Protein AF-O06716-F1 (afdb_monomer_lite)

Sequence (72 aa):
MPAIVGPIAINSISGGVVNFGDSFYLSPKSSSKSALGSGAGNTGDFLLLNNAVNATNYIDPDVNDQDMVGNG

Radius of gyration: 20.01 Å; chains: 1; bounding box: 43×40×39 Å

Foldseek 3Di:
DDFDDDDDDDPDDPFADDDGDDDPDGDTDDDDDDFAWQPPDDDDPDDDGDGDDIDRDDDDPDPDDRDPPDDD

pLDDT: mean 86.41, std 7.11, range [55.5, 94.5]

InterPro domains:
  IPR019618 Spore germination protein GerPA/GerPF [PF10676] (1-71)
  IPR019618 Spore germination protein GerPA/GerPF [PTHR37808] (1-71)

Structure (mmCIF, N/CA/C/O backbone):
data_AF-O06716-F1
#
_entry.id   AF-O06716-F1
#
loop_
_atom_site.group_PDB
_atom_site.id
_atom_site.type_symbol
_atom_site.label_atom_id
_atom_site.label_alt_id
_atom_site.label_comp_id
_atom_site.label_asym_id
_atom_site.label_entity_id
_atom_site.label_seq_id
_atom_site.pdbx_PDB_ins_code
_atom_site.Cartn_x
_atom_site.Cartn_y
_atom_site.Cartn_z
_atom_site.occupancy
_atom_site.B_iso_or_equiv
_atom_site.auth_seq_id
_atom_site.auth_comp_id
_atom_site.auth_asym_id
_atom_site.auth_atom_id
_atom_site.pdbx_PDB_model_num
ATOM 1 N N . MET A 1 1 ? -18.582 -8.023 22.631 1.00 71.06 1 MET A N 1
ATOM 2 C CA . MET A 1 1 ? -19.364 -6.964 23.282 1.00 71.06 1 MET A CA 1
ATOM 3 C C . MET A 1 1 ? -19.876 -6.048 22.185 1.00 71.06 1 MET A C 1
ATOM 5 O O . MET A 1 1 ? -19.109 -5.722 21.280 1.00 71.06 1 MET A O 1
ATOM 9 N N . PRO A 1 2 ? -21.168 -5.695 22.187 1.00 80.06 2 PRO A N 1
ATOM 10 C CA . PRO A 1 2 ? -21.690 -4.714 21.244 1.00 80.06 2 PRO A CA 1
ATOM 11 C C . PRO A 1 2 ? -21.040 -3.349 21.492 1.00 80.06 2 PRO A C 1
ATOM 13 O O . PRO A 1 2 ? -20.956 -2.915 22.640 1.00 80.06 2 PRO A O 1
ATOM 16 N N . ALA A 1 3 ? -20.623 -2.660 20.430 1.00 85.31 3 ALA A N 1
ATOM 17 C CA . ALA A 1 3 ? -20.349 -1.230 20.491 1.00 85.31 3 ALA A CA 1
ATOM 18 C C . ALA A 1 3 ? -21.577 -0.462 20.004 1.00 85.31 3 ALA A C 1
ATOM 20 O O . ALA A 1 3 ? -22.069 -0.699 18.903 1.00 85.31 3 ALA A O 1
ATOM 21 N N . ILE A 1 4 ? -22.052 0.477 20.818 1.00 90.25 4 ILE A N 1
ATOM 22 C CA . ILE A 1 4 ? -22.962 1.529 20.368 1.00 90.25 4 ILE A CA 1
ATOM 23 C C . ILE A 1 4 ? -22.074 2.700 19.971 1.00 90.25 4 ILE A C 1
ATOM 25 O O . ILE A 1 4 ? -21.388 3.269 20.818 1.00 90.25 4 ILE A O 1
ATOM 29 N N . VAL A 1 5 ? -22.072 3.047 18.689 1.00 86.19 5 VAL A N 1
ATOM 30 C CA . VAL A 1 5 ? -21.310 4.188 18.179 1.00 86.19 5 VAL A CA 1
ATOM 31 C C . VAL A 1 5 ? -22.291 5.227 17.659 1.00 86.19 5 VAL A C 1
ATOM 33 O O . VAL A 1 5 ? -23.216 4.897 16.918 1.00 86.19 5 VAL A O 1
ATOM 36 N N . GLY A 1 6 ? -22.113 6.472 18.104 1.00 93.25 6 GLY A N 1
ATOM 37 C CA . GLY A 1 6 ? -22.865 7.628 17.617 1.00 93.25 6 GLY A CA 1
ATOM 38 C C . GLY A 1 6 ? -22.469 8.028 16.187 1.00 93.25 6 GLY A C 1
ATOM 39 O O . GLY A 1 6 ? -21.797 7.264 15.493 1.00 93.25 6 GLY A O 1
ATOM 40 N N . PRO A 1 7 ? -22.857 9.228 15.720 1.00 93.62 7 PRO A N 1
ATOM 41 C CA . PRO A 1 7 ? -22.464 9.692 14.397 1.00 93.62 7 PRO A CA 1
ATOM 42 C C . PRO A 1 7 ? -20.943 9.861 14.331 1.00 93.62 7 PRO A C 1
ATOM 44 O O . PRO A 1 7 ? -20.353 10.610 15.108 1.00 93.62 7 PRO A O 1
ATOM 47 N N . ILE A 1 8 ? -20.315 9.172 13.383 1.00 93.19 8 ILE A N 1
ATOM 48 C CA . ILE A 1 8 ? -18.889 9.287 13.087 1.00 93.19 8 ILE A CA 1
ATOM 49 C C . ILE A 1 8 ? -18.710 9.682 11.624 1.00 93.19 8 ILE A C 1
ATOM 51 O O . ILE A 1 8 ? -19.432 9.205 10.750 1.00 93.19 8 ILE A O 1
ATOM 55 N N . ALA A 1 9 ? -17.729 10.538 11.359 1.00 94.31 9 ALA A N 1
ATOM 56 C CA . ALA A 1 9 ? -17.270 10.842 10.014 1.00 94.31 9 ALA A CA 1
ATOM 57 C C . ALA A 1 9 ? -15.784 10.504 9.936 1.00 94.31 9 ALA A C 1
ATOM 59 O O . ALA A 1 9 ? -14.964 11.088 10.644 1.00 94.31 9 ALA A O 1
ATOM 60 N N . ILE A 1 10 ? -15.448 9.534 9.093 1.00 93.81 10 ILE A N 1
ATOM 61 C CA . ILE A 1 10 ? -14.066 9.185 8.790 1.00 93.81 10 ILE A CA 1
ATOM 62 C C . ILE A 1 10 ? -13.751 9.796 7.431 1.00 93.81 10 ILE A C 1
ATOM 64 O O . ILE A 1 10 ? -14.313 9.378 6.423 1.00 93.81 10 ILE A O 1
ATOM 68 N N . ASN A 1 11 ? -12.865 10.788 7.409 1.00 94.50 11 ASN A N 1
ATOM 69 C CA . ASN A 1 11 ? -12.530 11.498 6.173 1.00 94.50 11 ASN A CA 1
ATOM 70 C C . ASN A 1 11 ? -11.522 10.726 5.314 1.00 94.50 11 ASN A C 1
ATOM 72 O O . ASN A 1 11 ? -11.610 10.751 4.090 1.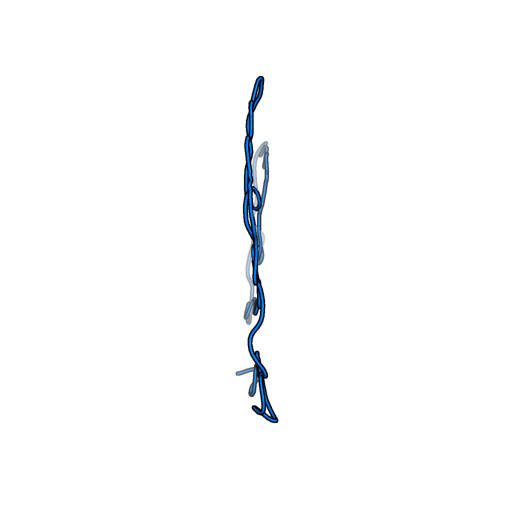00 94.50 11 ASN A O 1
ATOM 76 N N . SER A 1 12 ? -10.576 10.024 5.937 1.00 93.75 12 SER A N 1
ATOM 77 C CA . SER A 1 12 ? -9.687 9.095 5.244 1.00 93.75 12 SER A CA 1
ATOM 78 C C . SER A 1 12 ? -9.024 8.128 6.221 1.00 93.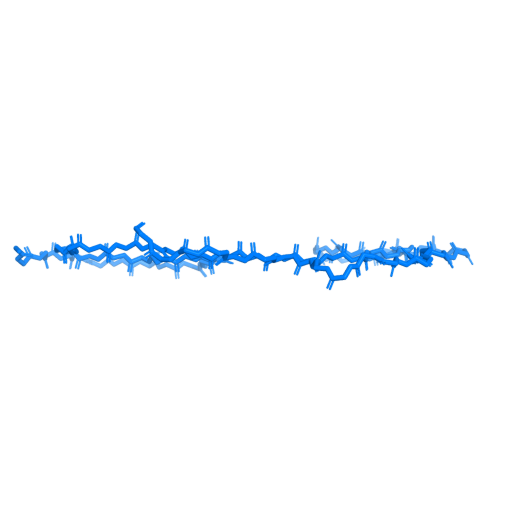75 12 SER A C 1
ATOM 80 O O . SER A 1 12 ? -8.814 8.438 7.394 1.00 93.75 12 SER A O 1
ATOM 82 N N . ILE A 1 13 ? -8.691 6.945 5.708 1.00 91.06 13 ILE A N 1
ATOM 83 C CA . ILE A 1 13 ? -7.808 5.963 6.335 1.00 91.06 13 ILE A CA 1
ATOM 84 C C . ILE A 1 13 ? -6.825 5.557 5.241 1.00 91.06 13 ILE A C 1
ATOM 86 O O . ILE A 1 13 ? -7.239 5.043 4.205 1.00 91.06 13 ILE A O 1
ATOM 90 N N . SER A 1 14 ? -5.534 5.801 5.440 1.00 87.56 14 SER A N 1
ATOM 91 C CA . SER A 1 14 ? -4.495 5.433 4.468 1.00 87.56 14 SER A CA 1
ATOM 92 C C . SER A 1 14 ? -4.032 3.974 4.592 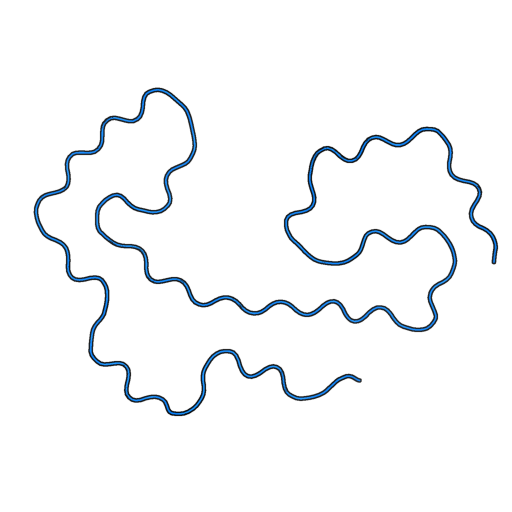1.00 87.56 14 SER A C 1
ATOM 94 O O . SER A 1 14 ? -3.238 3.515 3.776 1.00 87.56 14 SER A O 1
ATOM 96 N N . GLY A 1 15 ? -4.535 3.233 5.583 1.00 87.88 15 GLY A N 1
ATOM 97 C CA . GLY A 1 15 ? -4.274 1.809 5.775 1.00 87.88 15 GLY A CA 1
ATOM 98 C C . GLY A 1 15 ? -4.792 1.284 7.116 1.00 87.88 15 GLY A C 1
ATOM 99 O O . GLY A 1 15 ? -5.121 2.052 8.019 1.00 87.88 15 GLY A O 1
ATOM 100 N N . GLY A 1 16 ? -4.839 -0.041 7.252 1.00 92.44 16 GLY A N 1
ATOM 101 C CA . GLY A 1 16 ? -5.256 -0.711 8.483 1.00 92.44 16 GLY A CA 1
ATOM 102 C C . GLY A 1 16 ? -6.770 -0.849 8.649 1.00 92.44 16 GLY A C 1
ATOM 103 O O . GLY A 1 16 ? -7.520 -0.831 7.675 1.00 92.44 16 GLY A O 1
ATOM 104 N N . VAL A 1 17 ? -7.213 -1.062 9.890 1.00 92.44 17 VAL A N 1
ATOM 105 C CA . VAL A 1 17 ? -8.614 -1.359 10.220 1.00 92.44 17 VAL A CA 1
ATOM 106 C C . VAL A 1 17 ? -9.153 -0.316 11.186 1.00 92.44 17 VAL A C 1
ATOM 108 O O . VAL A 1 17 ? -8.546 -0.053 12.222 1.00 92.44 17 VAL A O 1
ATOM 111 N N . VAL A 1 18 ? -10.337 0.213 10.882 1.00 93.62 18 VAL A N 1
ATOM 112 C CA . VAL A 1 18 ? -11.170 0.895 11.872 1.00 93.62 18 VAL A CA 1
ATOM 113 C C . VAL A 1 18 ? -12.217 -0.094 12.353 1.00 93.62 18 VAL A C 1
ATOM 115 O O . VAL A 1 18 ? -13.088 -0.512 11.594 1.00 93.62 18 VAL A O 1
ATOM 118 N N . ASN A 1 19 ? -12.097 -0.490 13.614 1.00 92.19 19 ASN A N 1
ATOM 119 C CA . ASN A 1 19 ? -12.996 -1.440 14.244 1.00 92.19 19 ASN A CA 1
ATOM 120 C C . ASN A 1 19 ? -13.801 -0.756 15.349 1.00 92.19 19 ASN A C 1
ATOM 122 O O . ASN A 1 19 ? -13.246 -0.040 16.182 1.00 92.19 19 ASN A O 1
ATOM 126 N N . PHE A 1 20 ? -15.098 -1.046 15.377 1.00 92.56 20 PHE A N 1
ATOM 127 C CA . PHE A 1 20 ? -16.005 -0.630 16.433 1.00 92.56 20 PHE A CA 1
ATOM 128 C C . PHE A 1 20 ? -16.684 -1.860 17.025 1.00 92.56 20 PHE A C 1
ATOM 130 O O . PHE A 1 20 ? -17.426 -2.558 16.339 1.00 92.56 20 PHE A O 1
ATOM 137 N N . GLY A 1 21 ? -16.452 -2.099 18.312 1.00 92.69 21 GLY A N 1
ATOM 138 C CA . GLY A 1 21 ? -16.875 -3.323 18.990 1.00 92.69 21 GLY A CA 1
ATOM 139 C C . GLY A 1 21 ? -15.708 -4.270 19.198 1.00 92.69 21 GLY A C 1
ATOM 140 O O . GLY A 1 21 ? -14.549 -3.916 18.976 1.00 92.69 21 GLY A O 1
ATOM 141 N N . ASP A 1 22 ? -16.008 -5.469 19.672 1.00 90.56 22 ASP A N 1
ATOM 142 C CA . ASP A 1 22 ? -14.950 -6.412 20.012 1.00 90.56 22 ASP A CA 1
ATOM 143 C C . ASP A 1 22 ? -14.324 -7.018 18.764 1.00 90.56 22 ASP A C 1
ATOM 145 O O . ASP A 1 22 ? -15.001 -7.374 17.801 1.00 90.56 22 ASP A O 1
ATOM 149 N N . SER A 1 23 ? -13.016 -7.214 18.841 1.00 88.06 23 SER A N 1
ATOM 150 C CA . SER A 1 23 ? -12.266 -8.003 17.880 1.00 88.06 23 SER A CA 1
ATOM 151 C C . SER A 1 23 ? -11.433 -9.029 18.635 1.00 88.06 23 SER A C 1
ATOM 153 O O . SER A 1 23 ? -10.897 -8.734 19.701 1.00 88.06 23 SER A O 1
ATOM 155 N N . PHE A 1 24 ? -11.377 -10.252 18.108 1.00 85.94 24 PHE A N 1
ATOM 156 C CA . PHE A 1 24 ? -10.572 -11.326 18.692 1.00 85.94 24 PHE A CA 1
ATOM 157 C C . PHE A 1 24 ? -9.102 -11.188 18.282 1.00 85.94 24 PHE A C 1
ATOM 159 O O . PHE A 1 24 ? -8.225 -11.225 19.136 1.00 85.94 24 PHE A O 1
ATOM 166 N N . TYR A 1 25 ? -8.856 -10.926 16.995 1.00 86.50 25 TYR A N 1
ATOM 167 C CA . TYR A 1 25 ? -7.563 -10.503 16.465 1.00 86.50 25 TYR A CA 1
ATOM 168 C C . TYR A 1 25 ? -7.772 -9.526 15.308 1.00 86.50 25 TYR A C 1
ATOM 170 O O . TYR A 1 25 ? -8.581 -9.773 14.413 1.00 86.50 25 TYR A O 1
ATOM 178 N N . LEU A 1 26 ? -7.014 -8.431 15.319 1.00 88.81 26 LEU A N 1
ATOM 179 C CA . LEU A 1 26 ? -6.848 -7.522 14.191 1.00 88.81 26 LEU A CA 1
ATOM 180 C C . LEU A 1 26 ? -5.354 -7.396 13.932 1.00 88.81 26 LEU A C 1
ATOM 182 O O . LEU A 1 26 ? -4.652 -6.731 14.687 1.00 88.81 26 LEU A O 1
ATOM 186 N N . SER A 1 27 ? -4.884 -8.002 12.850 1.00 89.69 27 SER A N 1
ATOM 187 C CA . SER A 1 27 ? -3.479 -7.921 12.452 1.00 89.69 27 SER A CA 1
ATOM 188 C C . SER A 1 27 ? -3.393 -7.241 11.086 1.00 89.69 27 SER A C 1
ATOM 190 O O . SER A 1 27 ? -3.105 -7.918 10.096 1.00 89.69 27 SER A O 1
ATOM 192 N N . PRO A 1 28 ? -3.722 -5.933 10.970 1.00 87.50 28 PRO A N 1
ATOM 193 C CA . PRO A 1 28 ? -3.537 -5.236 9.711 1.00 87.50 28 PRO A CA 1
ATOM 194 C C . PRO A 1 28 ? -2.058 -5.273 9.354 1.00 87.50 28 PRO A C 1
ATOM 196 O O . PRO A 1 28 ? -1.196 -4.897 10.146 1.00 87.50 28 PRO A O 1
ATOM 199 N N . LYS A 1 29 ? -1.779 -5.725 8.142 1.00 86.50 29 LYS A N 1
ATOM 200 C CA . LYS A 1 29 ? -0.440 -5.717 7.587 1.00 86.50 29 LYS A CA 1
ATOM 201 C C . LYS A 1 29 ? -0.408 -4.801 6.384 1.00 86.50 29 LYS A C 1
ATOM 203 O O . LYS A 1 29 ? -1.338 -4.793 5.578 1.00 86.50 29 LYS A O 1
ATOM 208 N N . SER A 1 30 ? 0.686 -4.080 6.241 1.00 88.75 30 SER A N 1
ATOM 209 C CA . SER A 1 30 ? 0.964 -3.293 5.055 1.00 88.75 30 SER A CA 1
ATOM 210 C C . SER A 1 30 ? 2.444 -3.378 4.769 1.00 88.75 30 SER A C 1
ATOM 212 O O . SER A 1 30 ? 3.262 -3.196 5.669 1.00 88.75 30 SER A O 1
ATOM 214 N N . SER A 1 31 ? 2.768 -3.600 3.509 1.00 89.06 31 SER A N 1
ATOM 215 C CA . SER A 1 31 ? 4.116 -3.449 3.005 1.00 89.06 31 SER A CA 1
ATOM 216 C C . SER A 1 31 ? 4.047 -2.611 1.744 1.00 89.06 31 SER A C 1
ATOM 218 O O . SER A 1 31 ? 3.083 -2.707 0.982 1.00 89.06 31 SER A O 1
ATOM 220 N N . SER A 1 32 ? 5.034 -1.752 1.545 1.00 88.00 32 SER A N 1
ATOM 221 C CA . SER A 1 32 ? 5.089 -0.877 0.383 1.00 88.00 32 SER A CA 1
ATOM 222 C C . SER A 1 32 ? 6.536 -0.671 -0.026 1.00 88.00 32 SER A C 1
ATOM 224 O O . SER A 1 32 ? 7.336 -0.192 0.778 1.00 88.00 32 SER A O 1
ATOM 226 N N . LYS A 1 33 ? 6.842 -0.973 -1.287 1.00 87.81 33 LYS A N 1
ATOM 227 C CA . LYS A 1 33 ? 8.023 -0.464 -1.987 1.00 87.81 33 LYS A CA 1
ATOM 228 C C . LYS A 1 33 ? 7.613 0.768 -2.768 1.00 87.81 33 LYS A C 1
ATOM 230 O O . LYS A 1 33 ? 6.573 0.760 -3.424 1.00 87.81 33 LYS A O 1
ATOM 235 N N . SER A 1 34 ? 8.432 1.806 -2.748 1.00 87.31 34 SER A N 1
ATOM 236 C CA . SER A 1 34 ? 8.256 2.934 -3.651 1.00 87.31 34 SER A CA 1
ATOM 237 C C . SER A 1 34 ? 9.615 3.422 -4.108 1.00 87.31 34 SER A C 1
ATOM 239 O O . SER A 1 34 ? 10.506 3.637 -3.289 1.00 87.31 34 SER A O 1
ATOM 241 N N . ALA A 1 35 ? 9.756 3.604 -5.414 1.00 85.50 35 ALA A N 1
ATOM 242 C CA . ALA A 1 35 ? 10.893 4.276 -6.011 1.00 85.50 35 ALA A CA 1
ATOM 243 C C . ALA A 1 35 ? 10.376 5.525 -6.717 1.00 85.50 35 ALA A C 1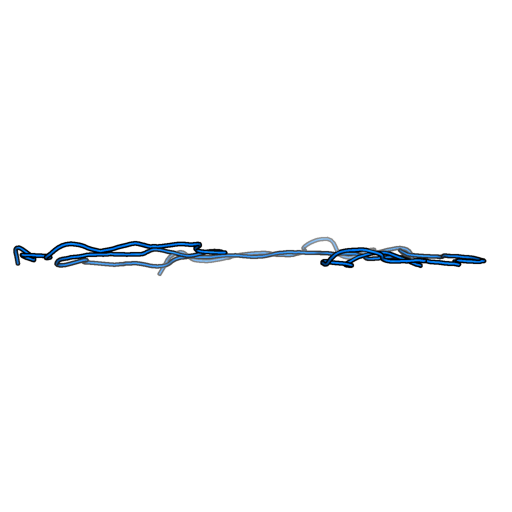
ATOM 245 O O . ALA A 1 35 ? 9.675 5.454 -7.728 1.00 85.50 35 ALA A O 1
ATOM 246 N N . LEU A 1 36 ? 10.685 6.680 -6.140 1.00 88.06 36 LEU A N 1
ATOM 247 C CA . LEU A 1 36 ? 10.239 7.972 -6.636 1.00 88.06 36 LEU A CA 1
ATOM 248 C C . LEU A 1 36 ? 11.410 8.693 -7.287 1.00 88.06 36 LEU A C 1
ATOM 250 O O . LEU A 1 36 ? 12.506 8.758 -6.736 1.00 88.06 36 LEU A O 1
ATOM 254 N N . GLY A 1 37 ? 11.162 9.215 -8.482 1.00 90.12 37 GLY A N 1
ATOM 255 C CA . GLY A 1 37 ? 12.157 9.936 -9.259 1.00 90.12 37 GLY A CA 1
ATOM 256 C C . GLY A 1 37 ? 12.073 11.434 -9.148 1.00 90.12 37 GLY A C 1
ATOM 257 O O . GLY A 1 37 ? 11.308 11.988 -8.362 1.00 90.12 37 GLY A O 1
ATOM 258 N N . SER A 1 38 ? 12.863 12.086 -9.994 1.00 89.44 38 SER A N 1
ATOM 259 C CA . SER A 1 38 ? 12.847 13.532 -10.146 1.00 89.44 38 SER A CA 1
ATOM 260 C C . SER A 1 38 ? 11.418 14.014 -10.414 1.00 89.44 38 SER A C 1
ATOM 262 O O . SER A 1 38 ? 10.799 13.659 -11.418 1.00 89.44 38 SER A O 1
ATOM 264 N N . GLY A 1 39 ? 10.884 14.780 -9.465 1.00 88.31 39 GLY A N 1
ATOM 265 C CA . GLY A 1 39 ? 9.540 15.340 -9.519 1.00 88.31 39 GLY A CA 1
ATOM 266 C C . GLY A 1 39 ? 8.404 14.456 -9.018 1.00 88.31 39 GLY A C 1
ATOM 267 O O . GLY A 1 39 ? 7.245 14.791 -9.250 1.00 88.31 39 GLY A O 1
ATOM 268 N N . ALA A 1 40 ? 8.688 13.347 -8.342 1.00 90.44 40 ALA A N 1
ATOM 269 C CA . ALA A 1 40 ? 7.655 12.433 -7.868 1.00 90.44 40 ALA A CA 1
ATOM 270 C C . ALA A 1 40 ? 7.294 12.650 -6.384 1.00 90.44 40 ALA A C 1
ATOM 272 O O . ALA A 1 40 ? 8.052 13.245 -5.623 1.00 90.44 40 ALA A O 1
ATOM 273 N N . GLY A 1 41 ? 6.114 12.164 -5.980 1.00 89.88 41 GLY A N 1
ATOM 274 C CA . GLY A 1 41 ? 5.623 12.217 -4.593 1.00 89.88 41 GLY A CA 1
ATOM 275 C C . GLY A 1 41 ? 4.936 13.520 -4.176 1.00 89.88 41 GLY A C 1
ATOM 276 O O . GLY A 1 41 ? 4.722 13.739 -2.989 1.00 89.88 41 GLY A O 1
ATOM 277 N N . ASN A 1 42 ? 4.598 14.396 -5.118 1.00 91.31 42 ASN A N 1
ATOM 278 C CA . ASN A 1 42 ? 4.061 15.705 -4.776 1.00 91.31 42 ASN A CA 1
ATOM 279 C C . ASN A 1 42 ? 2.540 15.693 -4.611 1.00 91.31 42 ASN A C 1
ATOM 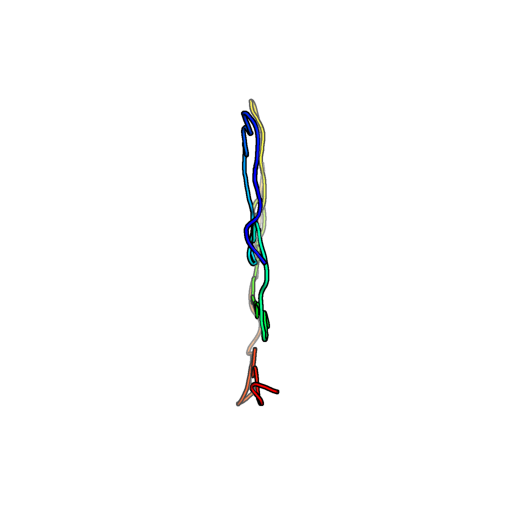281 O O . ASN A 1 42 ? 1.820 15.115 -5.423 1.00 91.31 42 ASN A O 1
ATOM 285 N N . THR A 1 43 ? 2.061 16.390 -3.585 1.00 91.88 43 THR A N 1
ATOM 286 C CA . THR A 1 43 ? 0.638 16.580 -3.289 1.00 91.88 43 THR A CA 1
ATOM 287 C C . THR A 1 43 ? 0.377 18.035 -2.921 1.00 91.88 43 THR A C 1
ATOM 289 O O . THR A 1 43 ? 1.114 18.599 -2.113 1.00 91.88 43 THR A O 1
ATOM 292 N N . GLY A 1 44 ? -0.681 18.624 -3.472 1.00 94.19 44 GLY A N 1
ATOM 293 C CA . GLY A 1 44 ? -1.075 20.018 -3.255 1.00 94.19 44 GLY A CA 1
ATOM 294 C C . GLY A 1 44 ? -1.510 20.682 -4.562 1.00 94.19 44 GLY A C 1
ATOM 295 O O . GLY A 1 44 ? -1.541 20.026 -5.604 1.00 94.19 44 GLY A O 1
ATOM 296 N N . ASP A 1 45 ? -1.783 21.985 -4.509 1.00 93.38 45 ASP A N 1
ATOM 297 C CA . ASP A 1 45 ? -2.214 22.783 -5.663 1.00 93.38 45 ASP A CA 1
ATOM 298 C C . ASP A 1 45 ? -1.116 23.756 -6.129 1.00 93.38 45 ASP A C 1
ATOM 300 O O . ASP A 1 45 ? -0.267 24.181 -5.346 1.00 93.38 45 ASP A O 1
ATOM 304 N N . PHE A 1 46 ? -1.144 24.125 -7.415 1.00 93.25 46 PHE A N 1
ATOM 305 C CA . PHE A 1 46 ? -0.221 25.085 -8.052 1.00 93.25 46 PHE A CA 1
ATOM 306 C C . PHE A 1 46 ? 1.266 24.697 -8.050 1.00 93.25 46 PHE A C 1
ATOM 308 O O . PHE A 1 46 ? 2.149 25.556 -8.001 1.00 93.25 46 PHE A O 1
ATOM 315 N N . LEU A 1 47 ? 1.573 23.406 -8.139 1.00 90.94 47 LEU A N 1
ATOM 316 C CA . LEU A 1 47 ? 2.955 22.952 -8.150 1.00 90.94 47 LEU A CA 1
ATOM 317 C C . LEU A 1 47 ? 3.625 23.166 -9.517 1.00 90.94 47 LEU A C 1
ATOM 319 O O . LEU A 1 47 ? 3.153 22.673 -10.539 1.00 90.94 47 LEU A O 1
ATOM 323 N N . LEU A 1 48 ? 4.774 23.849 -9.520 1.00 90.94 48 LEU A N 1
ATOM 324 C CA . LEU A 1 48 ? 5.652 23.998 -10.683 1.00 90.94 48 LEU A CA 1
ATOM 325 C C . LEU A 1 48 ? 6.927 23.181 -10.479 1.00 90.94 48 LEU A C 1
ATOM 327 O O . LEU A 1 48 ? 7.767 23.521 -9.647 1.00 90.94 48 LEU A O 1
ATOM 331 N N . LEU A 1 49 ? 7.076 22.102 -11.243 1.00 90.00 49 LEU A N 1
ATOM 332 C CA . LEU A 1 49 ? 8.188 21.169 -11.100 1.00 90.00 49 LEU A CA 1
ATOM 333 C C . LEU A 1 49 ? 9.093 21.189 -12.326 1.00 90.00 49 LEU A C 1
ATOM 335 O O . LEU A 1 49 ? 8.700 20.741 -13.399 1.00 90.00 49 LEU A O 1
ATOM 339 N N . ASN A 1 50 ? 10.330 21.651 -12.143 1.00 87.62 50 ASN A N 1
ATOM 340 C CA . ASN A 1 50 ? 11.375 21.603 -13.163 1.00 87.62 50 ASN A CA 1
ATOM 341 C C . ASN A 1 50 ? 12.380 20.507 -12.800 1.00 87.62 50 ASN A C 1
ATOM 343 O O . ASN A 1 50 ? 13.155 20.660 -11.860 1.00 87.62 50 ASN A O 1
ATOM 347 N N . ASN A 1 51 ? 12.365 19.408 -13.547 1.00 86.56 51 ASN A N 1
ATOM 348 C CA . ASN A 1 51 ? 13.219 18.243 -13.324 1.00 86.56 51 ASN A CA 1
ATOM 349 C C . ASN A 1 51 ? 14.083 18.012 -14.569 1.00 86.56 51 ASN A C 1
ATOM 351 O O . ASN A 1 51 ? 13.557 18.044 -15.678 1.00 86.56 51 ASN A O 1
ATOM 355 N N . ALA A 1 52 ? 15.394 17.811 -14.401 1.00 82.88 52 ALA A N 1
ATOM 356 C CA . ALA A 1 52 ? 16.349 17.788 -15.518 1.00 82.88 52 ALA A CA 1
ATOM 357 C C . ALA A 1 52 ? 16.783 16.370 -15.931 1.00 82.88 52 ALA A C 1
ATOM 359 O O . ALA A 1 52 ? 16.683 16.005 -17.097 1.00 82.88 52 ALA A O 1
ATOM 360 N N . VAL A 1 53 ? 17.263 15.558 -14.988 1.00 82.94 53 VAL A N 1
ATOM 361 C CA . VAL A 1 53 ? 17.691 14.171 -15.224 1.00 82.94 53 VAL A CA 1
ATOM 362 C C . VAL A 1 53 ? 17.256 13.331 -14.029 1.00 82.94 53 VAL A C 1
ATOM 364 O O . VAL A 1 53 ? 17.268 13.809 -12.896 1.00 82.94 53 VAL A O 1
ATOM 367 N N . ASN A 1 54 ? 16.878 12.080 -14.278 1.00 86.12 54 ASN A N 1
ATOM 368 C CA . ASN A 1 54 ? 16.478 11.129 -13.250 1.00 86.12 54 ASN A CA 1
ATOM 369 C C . ASN A 1 54 ? 17.095 9.753 -13.512 1.00 86.12 54 ASN A C 1
ATOM 371 O O . ASN A 1 54 ? 17.070 9.275 -14.643 1.00 86.12 54 ASN A O 1
ATOM 375 N N . ALA A 1 55 ? 17.534 9.087 -12.449 1.00 79.38 55 ALA A N 1
ATOM 376 C CA . ALA A 1 55 ? 17.772 7.650 -12.419 1.00 79.38 55 ALA A CA 1
ATOM 377 C C . ALA A 1 55 ? 17.140 7.128 -11.125 1.00 79.38 55 ALA A C 1
ATOM 379 O O . ALA A 1 55 ? 17.640 7.385 -10.037 1.00 79.38 55 ALA A O 1
ATOM 380 N N . THR A 1 56 ? 15.984 6.480 -11.246 1.00 82.25 56 THR A N 1
ATOM 381 C CA . THR A 1 56 ? 15.137 6.100 -10.100 1.00 82.25 56 THR A CA 1
ATOM 382 C C . THR A 1 56 ? 15.585 4.809 -9.447 1.00 82.25 56 THR A C 1
ATOM 384 O O . THR A 1 56 ? 15.536 4.681 -8.230 1.00 82.25 56 THR A O 1
ATOM 387 N N . ASN A 1 57 ? 16.028 3.871 -10.283 1.00 72.81 57 ASN A N 1
ATOM 388 C CA . ASN A 1 57 ? 16.310 2.498 -9.906 1.00 72.81 57 ASN A CA 1
ATOM 389 C C . ASN A 1 57 ? 17.718 2.139 -10.384 1.00 72.81 57 ASN A C 1
ATOM 391 O O . ASN A 1 57 ? 18.011 2.246 -11.577 1.00 72.81 57 ASN A O 1
ATOM 395 N N . TYR A 1 58 ? 18.574 1.697 -9.466 1.00 70.06 58 TYR A N 1
ATOM 396 C CA . TYR A 1 58 ? 19.720 0.855 -9.810 1.00 70.06 58 TYR A CA 1
ATOM 397 C C . TYR A 1 58 ? 19.284 -0.619 -9.771 1.00 70.06 58 TYR A C 1
ATOM 399 O O . TYR A 1 58 ? 18.202 -0.916 -9.268 1.00 70.06 58 TYR A O 1
ATOM 407 N N . ILE A 1 59 ? 20.095 -1.521 -10.339 1.00 75.44 59 ILE A N 1
ATOM 408 C CA . ILE A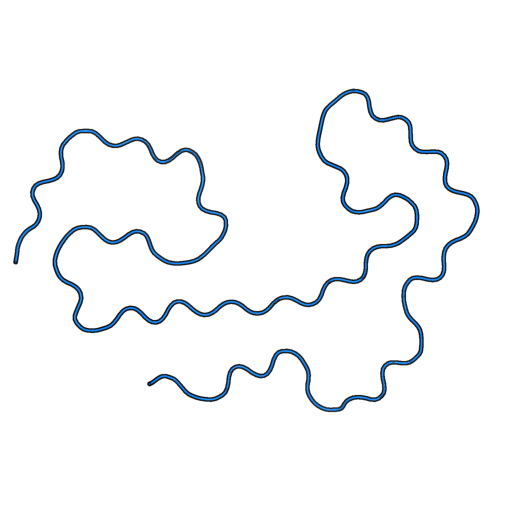 1 59 ? 19.847 -2.971 -10.328 1.00 75.44 59 ILE A CA 1
ATOM 409 C C . ILE A 1 59 ? 19.539 -3.407 -8.901 1.00 75.44 59 ILE A C 1
ATOM 411 O O . ILE A 1 59 ? 20.358 -3.204 -8.005 1.00 75.44 59 ILE A O 1
ATOM 415 N N . ASP A 1 60 ? 18.377 -4.020 -8.735 1.00 77.56 60 ASP A N 1
ATOM 416 C CA . ASP A 1 60 ? 17.927 -4.589 -7.480 1.00 77.56 60 ASP A CA 1
ATOM 417 C C . ASP A 1 60 ? 18.009 -6.117 -7.581 1.00 77.56 60 ASP A C 1
ATOM 419 O O . ASP A 1 60 ? 17.187 -6.721 -8.274 1.00 77.56 60 ASP A O 1
ATOM 423 N N . PRO A 1 61 ? 19.073 -6.750 -7.053 1.00 77.50 61 PRO A N 1
ATOM 424 C CA . PRO A 1 61 ? 19.287 -8.183 -7.207 1.00 77.50 61 PRO A CA 1
ATOM 425 C C . PRO A 1 61 ? 18.659 -8.997 -6.073 1.00 77.50 61 PRO A C 1
ATOM 427 O O . PRO A 1 61 ? 18.908 -10.204 -6.005 1.00 77.50 61 PRO A O 1
ATOM 430 N N . ASP A 1 62 ? 17.947 -8.362 -5.138 1.00 84.62 62 ASP A N 1
ATOM 431 C CA . ASP A 1 62 ? 17.352 -9.092 -4.032 1.00 84.62 62 ASP A CA 1
ATOM 432 C C . ASP A 1 62 ? 16.239 -10.037 -4.518 1.00 84.62 62 ASP A C 1
ATOM 434 O O . ASP A 1 62 ? 15.520 -9.791 -5.484 1.00 84.62 62 ASP A O 1
ATOM 438 N N . VAL A 1 63 ? 16.184 -11.224 -3.905 1.00 82.00 63 VAL A N 1
ATOM 439 C CA . VAL A 1 63 ? 15.223 -12.274 -4.293 1.00 82.00 63 VAL A CA 1
ATOM 440 C C . VAL A 1 63 ? 13.871 -12.033 -3.628 1.00 82.00 63 VAL A C 1
ATOM 442 O O . VAL A 1 63 ? 12.827 -12.345 -4.198 1.00 82.00 63 VAL A O 1
ATOM 445 N N . ASN A 1 64 ? 13.904 -11.471 -2.422 1.00 85.81 64 ASN A N 1
ATOM 446 C CA . ASN A 1 64 ? 12.746 -11.273 -1.577 1.00 85.81 64 ASN A CA 1
ATOM 447 C C . ASN A 1 64 ? 12.662 -9.796 -1.214 1.00 85.81 64 ASN A C 1
ATOM 449 O O . ASN A 1 64 ? 13.587 -9.277 -0.590 1.00 85.81 64 ASN A O 1
ATOM 453 N N . ASP A 1 65 ? 11.531 -9.165 -1.511 1.00 82.94 65 ASP A N 1
ATOM 454 C CA . ASP A 1 65 ? 11.217 -7.853 -0.969 1.00 82.94 65 ASP A CA 1
ATOM 455 C C . ASP A 1 65 ? 9.761 -7.790 -0.500 1.00 82.94 65 ASP A C 1
ATOM 457 O O . ASP A 1 65 ? 8.865 -8.435 -1.047 1.00 82.94 65 ASP A O 1
ATOM 461 N N . GLN A 1 66 ? 9.546 -7.019 0.564 1.00 85.88 66 GLN A N 1
ATOM 462 C CA . GLN A 1 66 ? 8.272 -6.828 1.242 1.00 85.88 66 GLN A CA 1
ATOM 463 C C . GLN A 1 66 ? 7.658 -8.121 1.807 1.00 85.88 66 GLN A C 1
ATOM 465 O O . GLN A 1 66 ? 6.447 -8.175 2.033 1.00 85.88 66 GLN A O 1
ATOM 470 N N . ASP A 1 67 ? 8.477 -9.128 2.115 1.00 84.69 67 ASP A N 1
ATOM 471 C CA . ASP A 1 67 ? 8.034 -10.376 2.737 1.00 84.69 67 ASP A CA 1
ATOM 472 C C . ASP A 1 67 ? 7.309 -10.125 4.070 1.00 84.69 67 ASP A C 1
ATOM 474 O O . ASP A 1 67 ? 7.888 -9.681 5.061 1.00 84.69 67 ASP A O 1
ATOM 478 N N . MET A 1 68 ? 6.025 -10.477 4.123 1.00 80.69 68 MET A N 1
ATOM 479 C CA . MET A 1 68 ? 5.206 -10.392 5.336 1.00 80.69 68 MET A CA 1
ATOM 480 C C . MET A 1 68 ? 4.952 -11.779 5.935 1.00 80.69 68 MET A C 1
ATOM 482 O O . MET A 1 68 ? 3.807 -12.239 6.012 1.00 80.69 68 MET A O 1
ATOM 486 N N . VAL A 1 69 ? 6.020 -12.466 6.346 1.00 81.00 69 VAL A N 1
ATOM 487 C CA . VAL A 1 69 ? 5.945 -13.835 6.881 1.00 81.00 69 VAL A CA 1
ATOM 488 C C . VAL A 1 69 ? 5.297 -13.849 8.273 1.00 81.00 69 VAL A C 1
ATOM 490 O O . VAL A 1 69 ? 5.751 -13.176 9.192 1.00 81.00 69 VAL A O 1
ATOM 493 N N . GLY A 1 70 ? 4.235 -14.654 8.413 1.00 74.00 70 GLY A N 1
ATOM 494 C CA . GLY A 1 70 ? 3.557 -14.970 9.678 1.00 74.00 70 GLY A CA 1
ATOM 495 C C . GLY A 1 70 ? 2.289 -14.154 9.937 1.00 74.00 70 GLY A C 1
ATOM 496 O O . GLY A 1 70 ? 2.356 -12.943 10.107 1.00 74.00 70 GLY A O 1
ATOM 497 N N . ASN A 1 71 ? 1.117 -14.797 9.975 1.00 69.12 71 ASN A N 1
ATOM 498 C CA . ASN A 1 71 ? -0.071 -14.251 10.642 1.00 69.12 71 ASN A CA 1
ATOM 499 C C . ASN A 1 71 ? -0.064 -14.846 12.052 1.00 69.12 71 ASN A C 1
ATOM 501 O O . ASN A 1 71 ? -0.288 -16.046 12.190 1.00 69.12 71 ASN A O 1
ATOM 505 N N . GLY A 1 72 ? 0.261 -14.045 13.059 1.00 55.50 72 GLY A N 1
ATOM 506 C CA . GLY A 1 72 ? 0.225 -14.451 14.461 1.00 55.50 72 GLY A CA 1
ATOM 507 C C . GLY A 1 72 ? -0.425 -13.358 15.270 1.00 55.50 72 GLY A C 1
ATOM 508 O O . GLY A 1 72 ? 0.096 -12.226 15.179 1.00 55.50 72 GLY A O 1
#

Secondary structure (DSSP, 8-state):
-------------SSS----S--S-------------TT-S--SSS----------------S--S------

Organism: Bacillus subtilis (strain 168) (NCBI:txid224308)